Protein 1R2W (pdb70)

Radius of gyration: 16.26 Å; Cα contacts (8 Å, |Δi|>4): 224; chains: 1; bounding box: 32×40×32 Å

B-factor: mean 55.71, std 24.75, range [21.91, 100.0]

Sequence (134 aa):
QIKLQLPAGKATPAPPVGPALGQHGVNIMEFCKRFNAETADKAGMILPVVITVY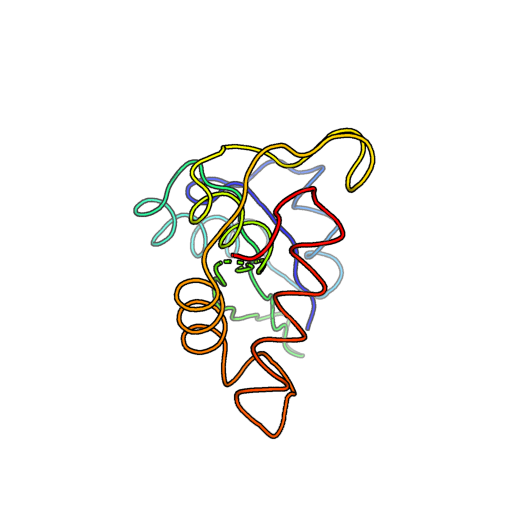EDKSFTFIIKTEPPASFLLKKAAGIEKGSSEPKRKIVGKVTRKQIEEIAKTKMPDLNANSLEAAMKIIEGTAKSMGIEVV

Foldseek 3Di:
DDKDKDFFQFDDDCPRQPPPLVVQLEDRVVCGCVRNPVSVVVGGQIAMKDWDADPVSRTDIDCDCVVDLLNLLCVQQPHDFFDPAFPVAADGAHELVSLLVSLVRCVVVDPAPDSVRSSVVSCVSCRRGRYHYD

Structure (mmCIF, N/CA/C/O backbone):
data_1R2W
#
_entry.id   1R2W
#
_cell.length_a   1
_cell.length_b   1
_cell.length_c   1
_cell.angle_alpha   90
_cell.angle_beta   90
_cell.angle_gamma   90
#
_symmetry.space_group_name_H-M   'P 1'
#
loop_
_entity.id
_entity.type
_entity.pdbx_description
1 polymer '58nts of 23S rRNA'
2 polymer '50S ribosomal protein L11'
#
loop_
_atom_site.group_PDB
_atom_site.id
_atom_site.type_symbol
_atom_site.label_atom_id
_atom_site.label_alt_id
_atom_site.label_comp_id
_atom_site.label_asym_id
_atom_site.label_entity_id
_atom_site.label_seq_id
_atom_site.pdbx_PDB_ins_code
_atom_site.Cartn_x
_atom_site.Cartn_y
_atom_site.Cartn_z
_atom_site.occupancy
_atom_site.B_iso_or_equiv
_atom_site.auth_seq_id
_atom_site.auth_comp_id
_atom_site.auth_asym_id
_atom_site.auth_atom_id
_atom_site.pdbx_PDB_model_num
ATOM 58 C CA . GLN B 2 7 ? -36.778 17.909 -94.876 1.00 79.42 1 GLN A CA 1
ATOM 59 C CA . ILE B 2 8 ? -37.781 17.190 -91.247 1.00 80.39 2 ILE A CA 1
ATOM 60 C CA . LYS B 2 9 ? -41.131 16.790 -89.426 1.00 77.55 3 LYS A CA 1
ATOM 61 C CA . LEU B 2 10 ? -42.540 17.077 -85.876 1.00 77.13 4 LEU A CA 1
ATOM 62 C CA . GLN B 2 11 ? -45.856 16.880 -83.960 1.00 82.10 5 GLN A CA 1
ATOM 63 C CA . LEU B 2 12 ? -47.373 19.975 -82.306 1.00 79.90 6 LEU A CA 1
ATOM 64 C CA . PRO B 2 13 ? -50.849 21.003 -81.052 1.00 76.54 7 PRO A CA 1
ATOM 65 C CA . ALA B 2 14 ? -52.573 22.362 -84.181 1.00 82.83 8 ALA A CA 1
ATOM 66 C CA . GLY B 2 15 ? -53.836 25.927 -83.712 1.00 98.24 9 GLY A CA 1
ATOM 67 C CA . LYS B 2 16 ? -50.926 27.239 -81.588 1.00 98.41 10 LYS A CA 1
ATOM 68 C CA . ALA B 2 17 ? -47.112 27.369 -81.343 1.00 96.77 11 ALA A CA 1
ATOM 69 C CA . THR B 2 18 ? -44.416 29.846 -80.095 1.00 98.62 12 THR A CA 1
ATOM 70 C CA . PRO B 2 19 ? -42.809 28.090 -77.017 1.00 100.00 13 PRO A CA 1
ATOM 71 C CA . ALA B 2 20 ? -39.014 28.161 -77.420 1.00 100.00 14 ALA A CA 1
ATOM 72 C CA . PRO B 2 21 ? -38.064 24.765 -75.840 1.00 100.00 15 PRO A CA 1
ATOM 73 C CA . PRO B 2 22 ? -40.243 22.483 -78.101 1.00 100.00 16 PRO A CA 1
ATOM 74 C CA . VAL B 2 23 ? -40.228 24.576 -81.295 1.00 95.98 17 VAL A CA 1
ATOM 75 C CA . GLY B 2 24 ? -37.073 26.772 -81.309 1.00 94.07 18 GLY A CA 1
ATOM 76 C CA . PRO B 2 25 ? -34.062 24.392 -81.501 1.00 93.06 19 PRO A CA 1
ATOM 77 C CA . ALA B 2 26 ? -35.771 21.457 -83.271 1.00 96.04 20 ALA A CA 1
ATOM 78 C CA . LEU B 2 27 ? -36.501 23.023 -86.703 1.00 92.03 21 LEU A CA 1
ATOM 79 C CA . GLY B 2 28 ? -34.531 26.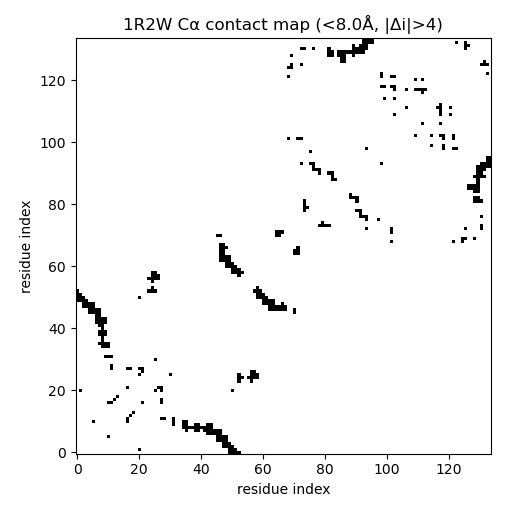311 -86.307 1.00 88.78 22 GLY A CA 1
ATOM 80 C CA . GLN B 2 29 ? -31.188 24.503 -86.735 1.00 91.11 23 GLN A CA 1
ATOM 81 C CA . HIS B 2 30 ? -32.214 23.425 -90.286 1.00 94.53 24 HIS A CA 1
ATOM 82 C CA . GLY B 2 31 ? -32.617 27.091 -91.380 1.00 90.69 25 GLY A CA 1
ATOM 83 C CA . VAL B 2 32 ? -36.174 28.011 -90.321 1.00 90.50 26 VAL A CA 1
ATOM 84 C CA . ASN B 2 33 ? -37.485 31.411 -89.196 1.00 94.89 27 ASN A CA 1
ATOM 85 C CA . ILE B 2 34 ? -39.292 30.476 -85.948 1.00 97.32 28 ILE A CA 1
ATOM 86 C CA . MET B 2 35 ? -41.734 33.431 -85.818 1.00 99.82 29 MET A CA 1
ATOM 87 C CA . GLU B 2 36 ? -42.584 32.970 -89.526 1.00 92.68 30 GLU A CA 1
ATOM 88 C CA . PHE B 2 37 ? -43.214 29.230 -88.943 1.00 95.14 31 PHE A CA 1
ATOM 89 C CA . CYS B 2 38 ? -45.455 29.856 -85.903 1.00 95.64 32 CYS A CA 1
ATOM 90 C CA . LYS B 2 39 ? -47.576 32.480 -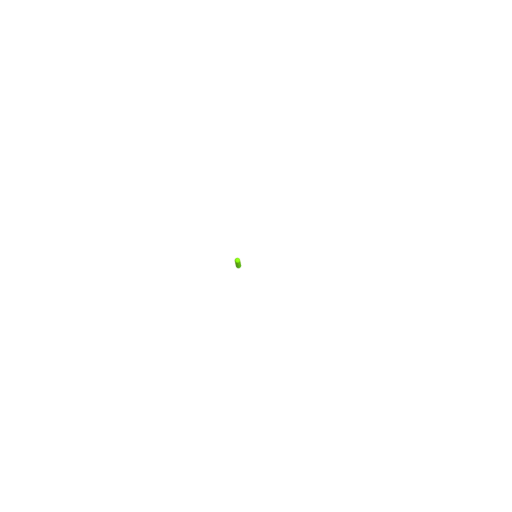87.730 1.00 96.22 33 LYS A CA 1
ATOM 91 C CA . ARG B 2 40 ? -47.957 30.567 -91.027 1.00 89.97 34 ARG A CA 1
ATOM 92 C CA . PHE B 2 41 ? -48.654 27.2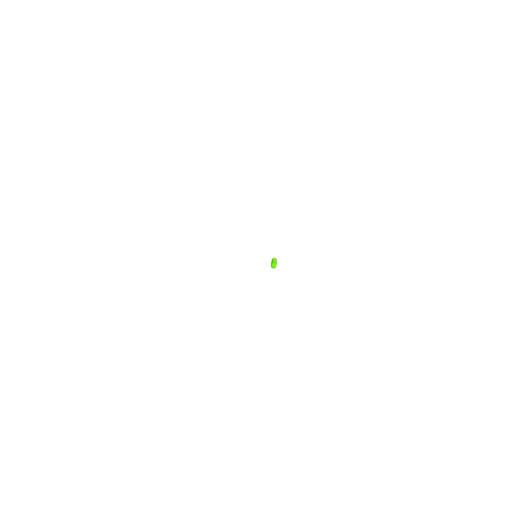95 -89.145 1.00 82.17 35 PHE A CA 1
ATOM 93 C CA . ASN B 2 42 ? -51.179 28.684 -86.602 1.00 86.52 36 ASN A CA 1
ATOM 94 C CA . ALA B 2 43 ? -53.129 30.550 -89.350 1.00 84.79 37 ALA A CA 1
ATOM 95 C CA . GLU B 2 44 ? -54.887 27.576 -91.034 1.00 90.10 38 GLU A CA 1
ATOM 96 C CA . THR B 2 45 ? -54.399 25.097 -88.146 1.00 91.97 39 THR A CA 1
ATOM 97 C CA . ALA B 2 46 ? -56.623 27.353 -85.966 1.00 93.30 40 ALA A CA 1
ATOM 98 C CA . ASP B 2 47 ? -59.483 25.638 -87.871 1.00 100.00 41 ASP A CA 1
ATOM 99 C CA . LYS B 2 48 ? -58.344 22.233 -86.487 1.00 99.10 42 LYS A CA 1
ATOM 100 C CA . ALA B 2 49 ? -57.242 23.594 -83.061 1.00 93.02 43 ALA A CA 1
ATOM 101 C CA . GLY B 2 50 ? -56.131 21.491 -80.065 1.00 90.09 44 GLY A CA 1
ATOM 102 C CA . MET B 2 51 ? -55.513 18.231 -81.977 1.00 88.05 45 MET A CA 1
ATOM 103 C CA . ILE B 2 52 ? -51.876 17.030 -82.026 1.00 76.40 46 ILE A CA 1
ATOM 104 C CA . LEU B 2 53 ? -50.658 16.231 -85.592 1.00 75.31 47 LEU A CA 1
ATOM 105 C CA . PRO B 2 54 ? -47.393 16.357 -87.653 1.00 73.63 48 PRO A CA 1
ATOM 106 C CA . VAL B 2 55 ? -46.215 19.158 -89.962 1.00 70.19 49 VAL A CA 1
ATOM 107 C CA . VAL B 2 56 ? -43.569 18.334 -92.611 1.00 73.93 50 VAL A CA 1
ATOM 108 C CA . ILE B 2 57 ? -40.974 21.159 -92.651 1.00 77.59 51 ILE A CA 1
ATOM 109 C CA . THR B 2 58 ? -39.297 21.199 -96.105 1.00 82.77 52 THR A CA 1
ATOM 110 C CA . VAL B 2 59 ? -36.340 23.628 -95.784 1.00 85.45 53 VAL A CA 1
ATOM 111 C CA . TYR B 2 60 ? -34.331 25.265 -98.625 1.00 88.03 54 TYR A CA 1
ATOM 112 C CA . GLU B 2 61 ? -30.759 26.535 -99.199 1.00 86.30 55 GLU A CA 1
ATOM 113 C CA . ASP B 2 62 ? -31.783 30.212 -98.645 1.00 83.65 56 ASP A CA 1
ATOM 114 C CA . LYS B 2 63 ? -33.132 29.331 -95.137 1.00 89.76 57 LYS A CA 1
ATOM 115 C CA . SER B 2 64 ? -36.685 29.518 -96.556 1.00 87.60 58 SER A CA 1
ATOM 116 C CA . PHE B 2 65 ? -39.120 26.677 -95.844 1.00 86.65 59 PHE A CA 1
ATOM 117 C CA . THR B 2 66 ? -42.574 25.430 -96.917 1.00 79.66 60 THR A CA 1
ATOM 118 C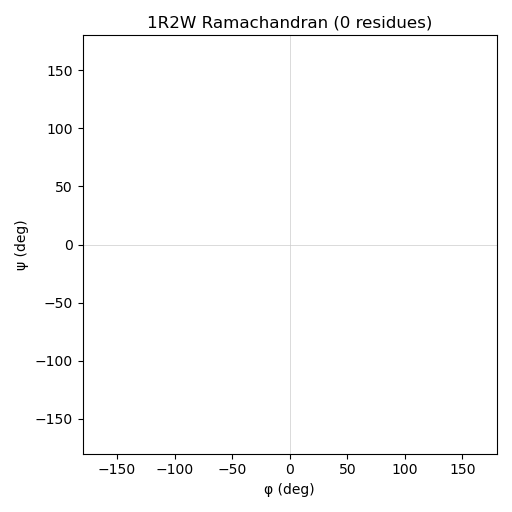 CA . PHE B 2 67 ? -44.678 22.665 -95.365 1.00 76.33 61 PHE A CA 1
ATOM 119 C CA . ILE B 2 68 ? -47.869 20.581 -95.316 1.00 70.90 62 ILE A CA 1
ATOM 120 C CA . ILE B 2 69 ? -49.989 19.454 -92.336 1.00 65.88 63 ILE A CA 1
ATOM 121 C CA . LYS B 2 70 ? -50.643 15.670 -92.195 1.00 49.56 64 LYS A CA 1
ATOM 122 C CA . THR B 2 71 ? -53.300 13.841 -90.120 1.00 48.54 65 THR A CA 1
ATOM 123 C CA . GLU B 2 72 ? -50.528 11.434 -88.973 1.00 39.98 66 GLU A CA 1
ATOM 124 C CA . PRO B 2 73 ? -50.444 14.049 -89.969 1.00 39.98 67 PRO A CA 1
ATOM 125 C CA . PRO B 2 74 ? -49.580 10.851 -87.969 1.00 35.21 68 PRO A CA 1
ATOM 126 C CA . ALA B 2 75 ? -51.529 7.709 -88.954 1.00 29.59 69 ALA A CA 1
ATOM 127 C CA . SER B 2 76 ? -51.719 7.146 -85.181 1.00 31.31 70 SER A CA 1
ATOM 128 C CA . PHE B 2 77 ? -53.727 10.407 -84.700 1.00 34.16 71 PHE A CA 1
ATOM 129 C CA . LEU B 2 78 ? -56.126 9.370 -87.487 1.00 42.01 72 LEU A CA 1
ATOM 130 C CA . LEU B 2 79 ? -56.489 5.918 -85.818 1.00 34.91 73 LEU A CA 1
ATOM 131 C CA . LYS B 2 80 ? -57.133 7.420 -82.319 1.00 38.30 74 LYS A CA 1
ATOM 132 C CA . LYS B 2 81 ? -59.843 9.683 -83.795 1.00 38.23 75 LYS A CA 1
ATOM 133 C CA . ALA B 2 82 ? -61.271 6.841 -85.967 1.00 43.40 76 ALA A CA 1
ATOM 134 C CA . ALA B 2 83 ? -61.498 4.482 -82.950 1.00 44.61 77 ALA A CA 1
ATOM 135 C CA . GLY B 2 84 ? -63.072 7.382 -80.996 1.00 37.87 78 GLY A CA 1
ATOM 136 C CA . ILE B 2 85 ? -60.416 7.822 -78.277 1.00 37.65 79 ILE A CA 1
ATOM 137 C CA . GLU B 2 86 ? -58.220 10.804 -77.334 1.00 47.13 80 GLU A CA 1
ATOM 138 C CA . LYS B 2 87 ? -54.968 8.886 -76.624 1.00 38.76 81 LYS A CA 1
ATOM 139 C CA . GLY B 2 88 ? -53.486 5.414 -77.232 1.00 33.53 82 GLY A CA 1
ATOM 140 C CA . SER B 2 89 ? -52.784 2.506 -74.847 1.00 31.79 83 SER A CA 1
ATOM 141 C CA . SER B 2 90 ? -50.299 2.858 -71.971 1.00 35.62 84 SER A CA 1
ATOM 142 C CA . GLU B 2 91 ? -49.289 -0.740 -72.831 1.00 38.55 85 GLU A CA 1
ATOM 143 C CA . PRO B 2 92 ? -50.391 -1.727 -76.401 1.00 37.71 86 PRO A CA 1
ATOM 144 C CA . LYS B 2 93 ? -51.418 -5.395 -77.021 1.00 36.65 87 LYS A CA 1
ATOM 145 C CA . ARG B 2 94 ? -51.554 -6.117 -73.247 1.00 29.80 88 ARG A CA 1
ATOM 146 C CA . LYS B 2 95 ? -54.148 -3.325 -72.846 1.00 30.94 89 LYS A CA 1
ATOM 147 C CA . ILE B 2 96 ? -56.569 -2.539 -75.710 1.00 31.34 90 ILE A CA 1
ATOM 148 C CA . VAL B 2 97 ? -58.104 0.979 -75.747 1.00 29.74 91 VAL A CA 1
ATOM 149 C CA . GLY B 2 98 ? -60.252 0.669 -78.898 1.00 35.16 92 GLY A CA 1
ATOM 150 C CA . LYS B 2 99 ? -60.580 -0.720 -82.429 1.00 40.57 93 LYS A CA 1
ATOM 151 C CA . VAL B 2 100 ? -61.360 0.352 -86.016 1.00 41.33 94 VAL A CA 1
ATOM 152 C CA . THR B 2 101 ? -62.961 -1.481 -88.955 1.00 42.43 95 THR A CA 1
ATOM 153 C CA . ARG B 2 102 ? -60.922 -2.696 -91.959 1.00 49.44 96 ARG A CA 1
ATOM 154 C CA . LYS B 2 103 ? -63.114 -0.176 -93.847 1.00 51.76 97 LYS A CA 1
ATOM 155 C CA . GLN B 2 104 ? -61.766 2.674 -91.651 1.00 44.08 98 GLN A CA 1
ATOM 156 C CA . ILE B 2 105 ? -58.246 1.293 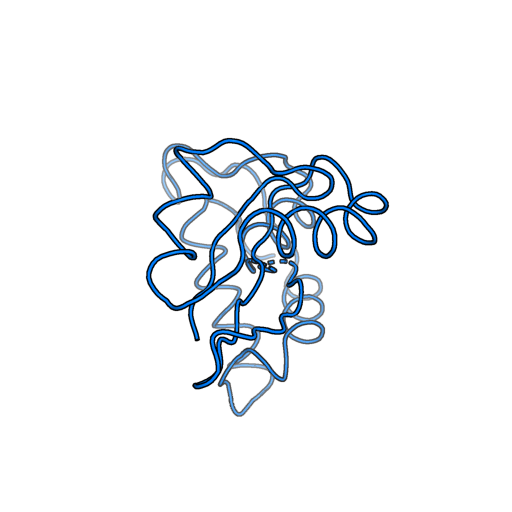-92.318 1.00 35.57 99 ILE A CA 1
ATOM 157 C CA . GLU B 2 106 ? -59.070 1.493 -96.078 1.00 53.52 100 GLU A CA 1
ATOM 158 C CA . GLU B 2 107 ? -60.271 5.118 -95.669 1.00 52.07 101 GLU A CA 1
ATOM 159 C CA . ILE B 2 108 ? -57.131 6.218 -93.738 1.00 39.41 102 ILE A CA 1
ATOM 160 C CA . ALA B 2 109 ? -54.887 4.424 -96.277 1.00 42.41 103 ALA A CA 1
ATOM 161 C CA . LYS B 2 110 ? -56.781 6.256 -99.073 1.00 44.59 104 LYS A CA 1
ATOM 162 C CA . THR B 2 111 ? -56.307 9.681 -97.401 1.00 42.63 105 THR A CA 1
ATOM 163 C CA . LYS B 2 112 ? -52.499 9.220 -97.124 1.00 42.77 106 LYS A CA 1
ATOM 164 C CA . MET B 2 113 ? -52.052 7.106 -100.313 1.00 41.26 107 MET A CA 1
ATOM 165 C CA . PRO B 2 114 ? -49.268 9.331 -101.834 1.00 29.51 108 PRO A CA 1
ATOM 166 C CA . ASP B 2 115 ? -47.437 9.516 -98.453 1.00 36.41 109 ASP A CA 1
ATOM 167 C CA . LEU B 2 116 ? -47.393 5.726 -97.945 1.00 33.57 110 LEU A CA 1
ATOM 168 C CA . ASN B 2 117 ? -44.709 4.051 -100.124 1.00 33.28 111 ASN A CA 1
ATOM 169 C CA . ALA B 2 118 ? -47.043 1.000 -100.610 1.00 41.18 112 ALA A CA 1
ATOM 170 C CA . ASN B 2 119 ? -47.432 -0.261 -104.205 1.00 42.41 113 ASN A CA 1
ATOM 171 C CA . SER B 2 120 ? -50.866 -1.827 -103.554 1.00 43.86 114 SER A CA 1
ATOM 172 C CA . LEU B 2 121 ? -53.999 -0.857 -101.599 1.00 44.83 115 LEU A CA 1
ATOM 173 C CA . GLU B 2 122 ? -53.449 -4.044 -99.542 1.00 47.46 116 GLU A CA 1
ATOM 174 C CA . ALA B 2 123 ? -49.904 -2.886 -9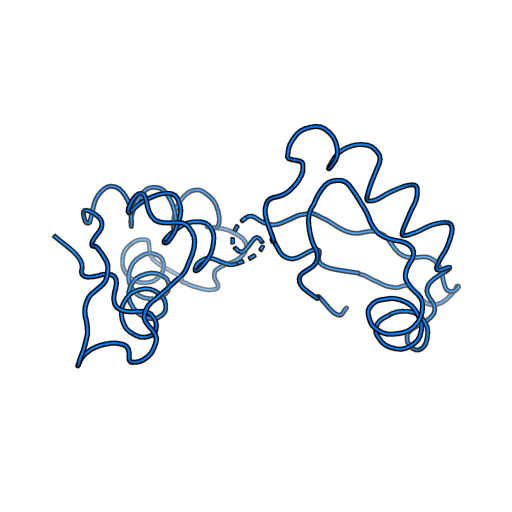8.694 1.00 38.97 117 ALA A CA 1
ATOM 175 C CA . ALA B 2 124 ? -51.150 0.653 -97.891 1.00 36.26 118 ALA A CA 1
ATOM 176 C CA . MET B 2 125 ? -53.754 -0.719 -95.443 1.00 34.84 119 MET A CA 1
ATOM 177 C CA . LYS B 2 126 ? -51.168 -3.112 -93.911 1.00 28.15 120 LYS A CA 1
ATOM 178 C CA . ILE B 2 127 ? -48.861 -0.138 -93.078 1.00 29.89 121 ILE A CA 1
ATOM 179 C CA . ILE B 2 128 ? -51.728 1.523 -91.137 1.00 27.70 122 ILE A CA 1
ATOM 180 C CA . GLU B 2 129 ? -52.482 -1.854 -89.452 1.00 28.43 123 GLU A CA 1
ATOM 181 C CA . GLY B 2 130 ? -48.802 -1.835 -88.375 1.00 21.91 124 GLY A CA 1
ATOM 182 C CA . THR B 2 131 ? -49.438 1.510 -86.620 1.00 25.94 125 THR A CA 1
ATOM 183 C CA . ALA B 2 132 ? -52.789 0.317 -85.149 1.00 26.64 126 ALA A CA 1
ATOM 184 C CA . LYS B 2 133 ? -51.130 -2.724 -83.500 1.00 27.21 127 LYS A CA 1
ATOM 185 C CA . SER B 2 134 ? -48.467 -0.625 -81.674 1.00 33.04 128 SER A CA 1
ATOM 186 C CA . MET B 2 135 ? -51.121 1.533 -79.913 1.00 25.82 129 MET A CA 1
ATOM 187 C CA . GLY B 2 136 ? -53.815 -0.979 -78.778 1.00 22.84 130 GLY A CA 1
ATOM 188 C CA . ILE B 2 137 ? -56.293 -0.289 -81.618 1.00 29.45 131 ILE A CA 1
ATOM 189 C CA . GLU B 2 138 ? -57.505 -3.633 -83.038 1.00 39.24 132 GLU A CA 1
ATOM 190 C CA . VAL B 2 139 ? -58.854 -4.256 -86.573 1.00 52.55 133 VAL A CA 1
ATOM 191 C CA . VAL B 2 140 ? -62.404 -5.589 -87.207 1.00 58.40 134 VAL A CA 1
#

Secondary structure (P-SEA, 3-state):
cccccccccccccccccccccccccccaaaaaaaaaccccccccccbbbbbbbcccccccccccccccaaaaaaaaaccccccccccccccccccaaaaaaaaaaacccccccc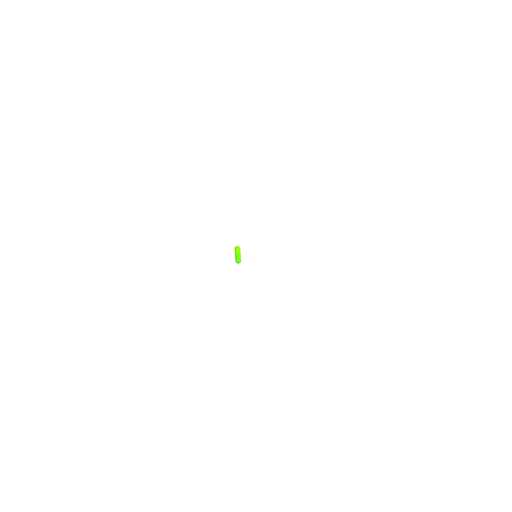aaaaaaaaaaaaaacccccc

Nearest PDB structures (foldseek):
  1r2x-assembly1_A  TM=8.196E-01  e=9.774E-28  Thermotoga maritima
  1jqs-assembly1_A  TM=7.803E-01  e=3.798E-23  Escherichia coli
  5nco-assembly1_J  TM=8.811E-01  e=1.617E-16  Escherichia coli
  5dar-assembly2_F  TM=8.016E-01  e=6.578E-11  Methanocaldococcus jannaschii
  5gae-assembly1_J  TM=9.634E-01  e=7.546E-08  Escherichia coli